Protein AF-A0A5C6UCP2-F1 (afdb_monomer_lite)

Foldseek 3Di:
DDPLVVCCVVPNPVLSLQCVLCVLLLVLLVVVQVVQCVVVVPPPDHDDLVVSQVSCVVVVDAASVGDGRDSVSNVVSCVSVVHD

Organism: NCBI:txid862135

Radius of gyration: 13.25 Å; chains: 1; bounding box: 25×31×34 Å

Secondary structure (DSSP, 8-state):
--HHHHHHHHH-HHHHHHHHHHHHHHHHHHHHHHHHHHHH--TT----HHHHHHHHHHTT---TTSS---HHHHHHHHHHTT--

pLDDT: mean 84.91, std 15.21, range [44.53, 96.94]

Sequence (84 aa):
MDGIDDIELRHGARRARAYTRAEPLIRCIEEAIRDHRRRTEDLDGMPRVGVLVGLCTEQKLSAPRGGPITYHTVVRALKLMGLR

Structure (mmCIF, N/CA/C/O backbone):
data_AF-A0A5C6UCP2-F1
#
_entry.id   AF-A0A5C6UCP2-F1
#
loop_
_atom_site.group_PDB
_atom_site.id
_atom_site.type_symbol
_atom_site.label_atom_id
_atom_site.label_alt_id
_atom_site.label_comp_id
_atom_site.label_asym_id
_atom_site.label_entity_id
_atom_site.label_seq_id
_atom_site.pdbx_PDB_ins_code
_atom_site.Cartn_x
_atom_site.Cartn_y
_atom_site.Cartn_z
_atom_site.occupancy
_atom_site.B_iso_or_equiv
_atom_site.auth_seq_id
_atom_site.auth_comp_id
_atom_site.auth_asym_id
_atom_site.auth_atom_id
_atom_site.pdbx_PDB_model_num
ATOM 1 N N . MET A 1 1 ? 10.284 -22.017 -5.180 1.00 44.53 1 MET A N 1
ATOM 2 C CA . MET A 1 1 ? 9.535 -22.314 -6.408 1.00 44.53 1 MET A CA 1
ATOM 3 C C . MET A 1 1 ? 8.056 -22.269 -6.064 1.00 44.53 1 MET A C 1
ATOM 5 O O . MET A 1 1 ? 7.644 -23.092 -5.266 1.00 44.53 1 MET A O 1
ATOM 9 N N . ASP A 1 2 ? 7.213 -21.336 -6.489 1.00 49.38 2 ASP A N 1
ATOM 10 C CA . ASP A 1 2 ? 7.393 -20.078 -7.213 1.00 49.38 2 ASP A CA 1
ATOM 11 C C . ASP A 1 2 ? 6.055 -19.333 -7.108 1.00 49.38 2 ASP A C 1
ATOM 13 O O . ASP A 1 2 ? 5.103 -19.636 -7.821 1.00 49.38 2 ASP A O 1
ATOM 17 N N . GLY A 1 3 ? 5.949 -18.351 -6.205 1.00 51.38 3 GLY A N 1
ATOM 18 C CA . GLY A 1 3 ? 4.756 -17.492 -6.170 1.00 51.38 3 GLY A CA 1
ATOM 19 C C . GLY A 1 3 ? 4.583 -16.695 -7.470 1.00 51.38 3 GLY A C 1
ATOM 20 O O . GLY A 1 3 ? 3.489 -16.236 -7.779 1.00 51.38 3 GLY A O 1
ATOM 21 N N . ILE A 1 4 ? 5.661 -16.552 -8.246 1.00 53.09 4 ILE A N 1
ATOM 22 C CA . ILE A 1 4 ? 5.676 -15.874 -9.541 1.00 53.09 4 ILE A CA 1
ATOM 23 C C . ILE A 1 4 ? 5.100 -16.780 -10.642 1.00 53.09 4 ILE A C 1
ATOM 25 O O . ILE A 1 4 ? 4.289 -16.289 -11.425 1.00 53.09 4 ILE A O 1
ATOM 29 N N . ASP A 1 5 ? 5.421 -18.080 -10.656 1.00 52.31 5 ASP A N 1
ATOM 30 C CA . ASP A 1 5 ? 4.904 -19.028 -11.660 1.00 52.31 5 ASP A CA 1
ATOM 31 C C . ASP A 1 5 ? 3.393 -19.259 -11.506 1.00 52.31 5 ASP A C 1
ATOM 33 O O . ASP A 1 5 ? 2.657 -19.266 -12.495 1.00 52.31 5 ASP A O 1
ATOM 37 N N . ASP A 1 6 ? 2.894 -19.350 -10.266 1.00 55.06 6 ASP A N 1
ATOM 38 C CA . ASP A 1 6 ? 1.454 -19.483 -9.981 1.00 55.06 6 ASP A CA 1
ATOM 39 C C . ASP A 1 6 ? 0.662 -18.229 -10.419 1.00 55.06 6 ASP A C 1
ATOM 41 O O . ASP A 1 6 ? -0.479 -18.316 -10.884 1.00 55.06 6 ASP A O 1
ATOM 45 N N . ILE A 1 7 ? 1.275 -17.040 -10.326 1.00 52.69 7 ILE A N 1
ATOM 46 C CA . ILE A 1 7 ? 0.690 -15.779 -10.811 1.00 52.69 7 ILE A CA 1
ATOM 47 C C . ILE A 1 7 ? 0.777 -15.686 -12.341 1.00 52.69 7 ILE A C 1
ATOM 49 O O . ILE A 1 7 ? -0.162 -15.196 -12.976 1.00 52.69 7 ILE A O 1
ATOM 53 N N . GLU A 1 8 ? 1.869 -16.149 -12.953 1.00 54.56 8 GLU A N 1
ATOM 54 C CA . GLU A 1 8 ? 2.045 -16.155 -14.408 1.00 54.56 8 GLU A CA 1
ATOM 55 C C . GLU A 1 8 ? 1.006 -17.049 -15.097 1.00 54.56 8 GLU A C 1
ATOM 57 O O . GLU A 1 8 ? 0.384 -16.609 -16.070 1.00 54.56 8 GLU A O 1
ATOM 62 N N . LEU A 1 9 ? 0.712 -18.218 -14.519 1.00 55.09 9 LEU A N 1
ATOM 63 C CA . LEU A 1 9 ? -0.330 -19.142 -14.980 1.00 55.09 9 LEU A CA 1
ATOM 64 C C . LEU A 1 9 ? -1.755 -18.564 -14.887 1.00 55.09 9 LEU A C 1
ATOM 66 O O . LEU A 1 9 ? -2.582 -18.834 -15.757 1.00 55.09 9 LEU A O 1
ATOM 70 N N . ARG A 1 10 ? -2.062 -17.748 -13.868 1.00 56.47 10 ARG A N 1
ATOM 71 C CA . ARG A 1 10 ? -3.423 -17.207 -13.631 1.00 56.47 10 ARG A CA 1
ATOM 72 C C . ARG A 1 10 ? -3.687 -15.851 -14.282 1.00 56.47 10 ARG A C 1
ATOM 74 O O . ARG A 1 10 ? -4.838 -15.484 -14.516 1.00 56.47 10 ARG A O 1
ATOM 81 N N . HIS A 1 11 ? -2.639 -15.071 -14.532 1.00 58.41 11 HIS A N 1
ATOM 82 C CA . HIS A 1 11 ? -2.768 -13.658 -14.893 1.00 58.41 11 HIS A CA 1
ATOM 83 C C . HIS A 1 11 ? -1.909 -13.221 -16.093 1.00 58.41 11 HIS A C 1
ATOM 85 O O . HIS A 1 11 ? -2.016 -12.067 -16.528 1.00 58.41 11 HIS A O 1
ATOM 91 N N . GLY A 1 12 ? -1.085 -14.120 -16.641 1.00 59.94 12 GLY A N 1
ATOM 92 C CA . GLY A 1 12 ? -0.176 -13.870 -17.757 1.00 59.94 12 GLY A CA 1
ATOM 93 C C . GLY A 1 12 ? 1.105 -13.124 -17.357 1.00 59.94 12 GLY A C 1
ATOM 94 O O . GLY A 1 12 ? 1.119 -12.294 -16.440 1.00 59.94 12 GLY A O 1
ATOM 95 N N . ALA A 1 13 ? 2.187 -13.356 -18.110 1.00 61.81 13 ALA A N 1
ATOM 96 C CA . ALA A 1 13 ? 3.549 -12.858 -17.849 1.00 61.81 13 ALA A CA 1
ATOM 97 C C . ALA A 1 13 ? 3.645 -11.346 -17.554 1.00 61.81 13 ALA A C 1
ATOM 99 O O . ALA A 1 13 ? 4.489 -10.885 -16.781 1.00 61.81 13 ALA A O 1
ATOM 100 N N . ARG A 1 14 ? 2.762 -10.532 -18.151 1.00 60.22 14 ARG A N 1
ATOM 101 C CA . ARG A 1 14 ? 2.724 -9.077 -17.912 1.00 60.22 14 ARG A CA 1
ATOM 102 C C . ARG A 1 14 ? 2.287 -8.716 -16.494 1.00 60.22 14 ARG A C 1
ATOM 104 O O . ARG A 1 14 ? 2.835 -7.771 -15.923 1.00 60.22 14 ARG A O 1
ATOM 111 N N . ARG A 1 15 ? 1.294 -9.417 -15.943 1.00 62.31 15 ARG A N 1
ATOM 112 C CA . ARG A 1 15 ? 0.751 -9.133 -14.610 1.00 62.31 15 ARG A CA 1
ATOM 113 C C . ARG A 1 15 ? 1.663 -9.706 -13.529 1.00 62.31 15 ARG A C 1
ATOM 115 O O . ARG A 1 15 ? 1.923 -8.991 -12.567 1.00 62.31 15 ARG A O 1
ATOM 122 N N . ALA A 1 16 ? 2.259 -10.877 -13.760 1.00 70.31 16 ALA A N 1
ATOM 123 C CA . ALA A 1 16 ? 3.315 -11.431 -12.908 1.00 70.31 16 ALA A CA 1
ATOM 124 C C . ALA A 1 16 ? 4.497 -10.457 -12.748 1.00 70.31 16 ALA A C 1
ATOM 126 O O . ALA A 1 16 ? 4.835 -10.068 -11.634 1.00 70.31 16 ALA A O 1
ATOM 127 N N . ARG A 1 17 ? 5.031 -9.914 -13.852 1.00 72.81 17 ARG A N 1
ATOM 128 C CA . ARG A 1 17 ? 6.111 -8.906 -13.796 1.00 72.81 17 ARG A CA 1
ATOM 129 C C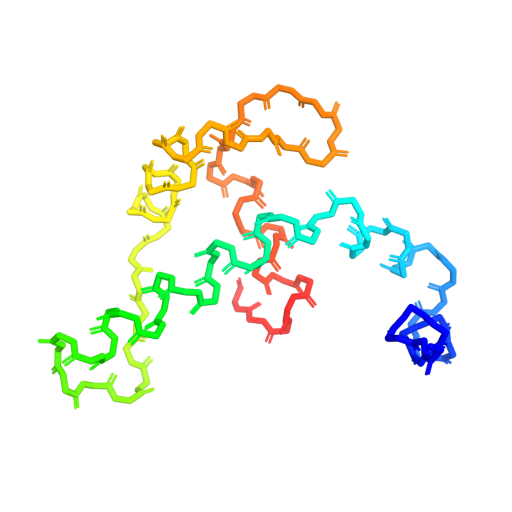 . ARG A 1 17 ? 5.714 -7.617 -13.077 1.00 72.81 17 ARG A C 1
ATOM 131 O O . ARG A 1 17 ? 6.559 -6.984 -12.444 1.00 72.81 17 ARG A O 1
ATOM 138 N N . ALA A 1 18 ? 4.459 -7.184 -13.207 1.00 73.81 18 ALA A N 1
ATOM 139 C CA . ALA A 1 18 ? 3.963 -6.008 -12.494 1.00 73.81 18 ALA A CA 1
ATOM 140 C C . ALA A 1 18 ? 3.900 -6.256 -10.980 1.00 73.81 18 ALA A C 1
ATOM 142 O O . ALA A 1 18 ? 4.265 -5.365 -10.217 1.00 73.81 18 ALA A O 1
ATOM 143 N N . TYR A 1 19 ? 3.502 -7.463 -10.575 1.00 74.94 19 TYR A N 1
ATOM 144 C CA . TYR A 1 19 ? 3.551 -7.918 -9.190 1.00 74.94 19 TYR A CA 1
ATOM 145 C C . TYR A 1 19 ? 4.977 -7.961 -8.652 1.00 74.94 19 TYR A C 1
ATOM 147 O O . TYR A 1 19 ? 5.240 -7.304 -7.655 1.00 74.94 19 TYR A O 1
ATOM 155 N N . THR A 1 20 ? 5.912 -8.621 -9.341 1.00 82.94 20 THR A N 1
ATOM 156 C CA . THR A 1 20 ? 7.315 -8.718 -8.895 1.00 82.94 20 THR A CA 1
ATOM 157 C C . THR A 1 20 ? 7.934 -7.339 -8.659 1.00 82.94 20 THR A C 1
ATOM 159 O O . THR A 1 20 ? 8.588 -7.101 -7.652 1.00 82.94 20 THR A O 1
ATOM 162 N N . ARG A 1 21 ? 7.688 -6.373 -9.554 1.00 84.19 21 ARG A N 1
ATOM 163 C CA . ARG A 1 21 ? 8.203 -5.001 -9.381 1.00 84.19 21 ARG A CA 1
ATOM 164 C C . ARG A 1 21 ? 7.520 -4.231 -8.254 1.00 84.19 21 ARG A C 1
ATOM 166 O O . ARG A 1 21 ? 8.108 -3.297 -7.720 1.00 84.19 21 ARG A O 1
ATOM 173 N N . ALA A 1 22 ? 6.266 -4.557 -7.956 1.00 88.31 22 ALA A N 1
ATOM 174 C CA . ALA A 1 22 ? 5.494 -3.929 -6.892 1.00 88.31 22 ALA A CA 1
ATOM 175 C C . ALA A 1 22 ? 5.598 -4.676 -5.558 1.00 88.31 22 ALA A C 1
ATOM 177 O O . ALA A 1 22 ? 5.068 -4.184 -4.569 1.00 88.31 22 ALA A O 1
ATOM 178 N N . GLU A 1 23 ? 6.283 -5.818 -5.508 1.00 90.00 23 GLU A N 1
ATOM 179 C CA . GLU A 1 23 ? 6.327 -6.707 -4.348 1.00 90.00 23 GLU A CA 1
ATOM 180 C C . GLU A 1 23 ? 6.753 -6.000 -3.050 1.00 90.00 23 GLU A C 1
ATOM 182 O O . GLU A 1 23 ? 6.047 -6.167 -2.054 1.00 90.00 23 GLU A O 1
ATOM 187 N N . PRO A 1 24 ? 7.793 -5.137 -3.023 1.00 92.00 24 PRO A N 1
ATOM 188 C CA . PRO A 1 24 ? 8.150 -4.415 -1.799 1.00 92.00 24 PRO A CA 1
ATOM 189 C C . PRO A 1 24 ? 7.024 -3.498 -1.302 1.00 92.00 24 PRO A C 1
ATOM 191 O O . PRO A 1 24 ? 6.746 -3.430 -0.107 1.00 92.00 24 PRO A O 1
ATOM 194 N N . LEU A 1 25 ? 6.338 -2.821 -2.227 1.00 93.38 25 LEU A N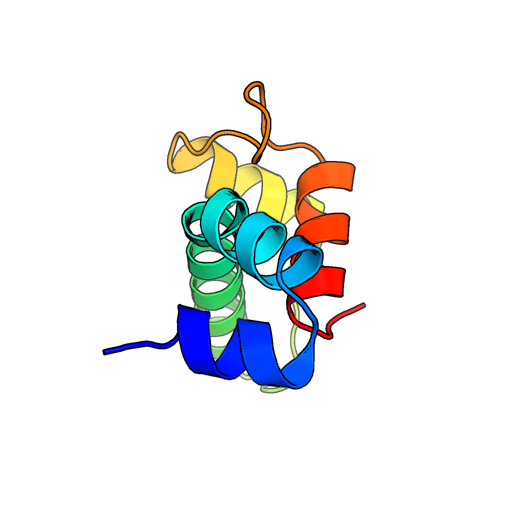 1
ATOM 195 C CA . LEU A 1 25 ? 5.208 -1.953 -1.906 1.00 93.38 25 LEU A CA 1
ATOM 196 C C . LEU A 1 25 ? 3.990 -2.760 -1.440 1.00 93.38 25 LEU A C 1
ATOM 198 O O . LEU A 1 25 ? 3.323 -2.352 -0.496 1.00 93.38 25 LEU A O 1
ATOM 202 N N . ILE A 1 26 ? 3.712 -3.897 -2.081 1.00 93.50 26 ILE A N 1
ATOM 203 C CA 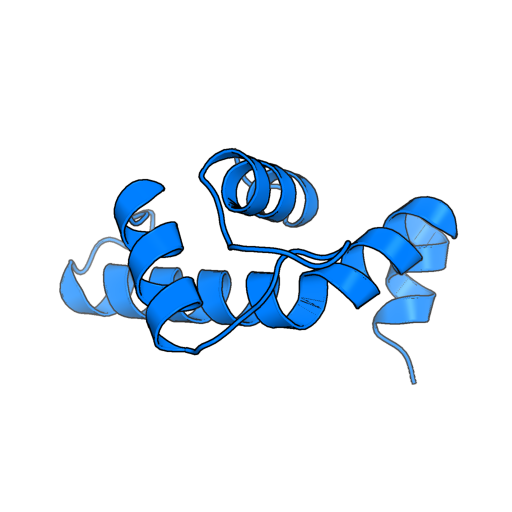. ILE A 1 26 ? 2.622 -4.801 -1.697 1.00 93.50 26 ILE A CA 1
ATOM 204 C C . ILE A 1 26 ? 2.840 -5.302 -0.267 1.00 93.50 26 ILE A C 1
ATOM 206 O O . ILE A 1 26 ? 1.933 -5.171 0.548 1.00 93.50 26 ILE A O 1
ATOM 210 N N . ARG A 1 27 ? 4.052 -5.760 0.075 1.00 94.12 27 ARG A N 1
ATOM 211 C CA . ARG A 1 27 ? 4.381 -6.194 1.443 1.00 94.12 27 ARG A CA 1
ATOM 212 C C . ARG A 1 27 ? 4.207 -5.079 2.473 1.00 94.12 27 ARG A C 1
ATOM 214 O O . ARG A 1 27 ? 3.599 -5.312 3.512 1.00 94.12 27 ARG A O 1
ATOM 221 N N . CYS A 1 28 ? 4.673 -3.865 2.166 1.00 96.00 28 CYS A N 1
ATOM 222 C CA . CYS A 1 28 ? 4.462 -2.707 3.040 1.00 96.00 28 CYS A CA 1
ATOM 223 C C . CYS A 1 28 ? 2.967 -2.421 3.270 1.00 96.00 28 CYS A C 1
ATOM 225 O O . CYS A 1 28 ? 2.545 -2.162 4.397 1.00 96.00 28 CYS A O 1
ATOM 227 N N . ILE A 1 29 ? 2.147 -2.501 2.217 1.00 95.38 29 ILE A N 1
ATOM 228 C CA . ILE A 1 29 ? 0.696 -2.306 2.321 1.00 95.38 29 ILE A CA 1
ATOM 229 C C . ILE A 1 29 ? 0.053 -3.418 3.163 1.00 95.38 29 ILE A C 1
ATOM 231 O O . ILE A 1 29 ? -0.770 -3.116 4.023 1.00 95.38 29 ILE A O 1
ATOM 235 N N . GLU A 1 30 ? 0.424 -4.683 2.959 1.00 95.44 30 GLU A N 1
ATOM 236 C CA . GLU A 1 30 ? -0.092 -5.816 3.743 1.00 95.44 30 GLU A CA 1
ATOM 237 C C . GLU A 1 30 ? 0.212 -5.674 5.236 1.00 95.44 30 GLU A C 1
ATOM 239 O O . GLU A 1 30 ? -0.671 -5.887 6.072 1.00 95.44 30 GLU A O 1
ATOM 244 N N . GLU A 1 31 ? 1.440 -5.282 5.575 1.00 96.56 31 GLU A N 1
ATOM 245 C CA . GLU A 1 31 ? 1.849 -5.025 6.954 1.00 96.56 31 GLU A CA 1
ATOM 246 C C . GLU A 1 31 ? 1.060 -3.859 7.557 1.00 96.56 31 GLU A C 1
ATOM 248 O O . GLU A 1 31 ? 0.492 -3.999 8.641 1.00 96.56 31 GLU A O 1
ATOM 253 N N . ALA A 1 32 ? 0.923 -2.749 6.826 1.00 96.62 32 ALA A N 1
ATOM 254 C CA . ALA A 1 32 ? 0.158 -1.590 7.278 1.00 96.62 32 ALA A CA 1
ATOM 255 C C . ALA A 1 32 ? -1.328 -1.915 7.518 1.00 96.62 32 ALA A C 1
ATOM 257 O O . ALA A 1 32 ? -1.919 -1.433 8.486 1.00 96.62 32 ALA A O 1
ATOM 258 N N . ILE A 1 33 ? -1.939 -2.743 6.663 1.00 95.69 33 ILE A N 1
ATOM 259 C CA . ILE A 1 33 ? -3.318 -3.216 6.842 1.00 95.69 33 ILE A CA 1
ATOM 260 C C . ILE A 1 33 ? -3.415 -4.093 8.089 1.00 95.69 33 ILE A C 1
ATOM 262 O O . ILE A 1 33 ? -4.289 -3.867 8.926 1.00 95.69 33 ILE A O 1
ATOM 266 N N . ARG A 1 34 ? -2.510 -5.065 8.245 1.00 95.38 34 ARG A N 1
ATOM 267 C CA . ARG A 1 34 ? -2.479 -5.955 9.414 1.00 95.38 34 ARG A CA 1
ATOM 268 C C . ARG A 1 34 ? -2.353 -5.162 10.713 1.00 95.38 34 ARG A C 1
ATOM 270 O O . ARG A 1 34 ? -3.092 -5.417 11.662 1.00 95.38 34 ARG A O 1
ATOM 277 N N . ASP A 1 35 ? -1.458 -4.183 10.737 1.00 96.12 35 ASP A N 1
ATOM 278 C CA . ASP A 1 35 ? -1.240 -3.326 11.896 1.00 96.12 35 ASP A CA 1
ATOM 279 C C . ASP A 1 35 ? -2.431 -2.430 12.204 1.00 96.12 35 ASP A C 1
ATOM 281 O O . ASP A 1 35 ? -2.773 -2.252 13.373 1.00 96.12 35 ASP A O 1
ATOM 285 N N . HIS A 1 36 ? -3.087 -1.893 11.179 1.00 95.94 36 HIS A N 1
ATOM 286 C CA . HIS A 1 36 ? -4.288 -1.092 11.359 1.00 95.94 36 HIS A CA 1
ATOM 287 C C . HIS A 1 36 ? -5.412 -1.907 11.988 1.00 95.94 36 HIS A C 1
ATOM 289 O O . HIS A 1 36 ? -5.911 -1.510 13.035 1.00 95.94 36 HIS A O 1
ATOM 295 N N . ARG A 1 37 ? -5.715 -3.085 11.432 1.00 96.31 37 ARG A N 1
ATOM 296 C CA . ARG A 1 37 ? -6.745 -3.994 11.959 1.00 96.31 37 ARG A CA 1
ATOM 297 C C . ARG A 1 37 ? -6.466 -4.408 13.400 1.00 96.31 37 ARG A C 1
ATOM 299 O O . ARG A 1 37 ? -7.363 -4.407 14.232 1.00 96.31 37 ARG A O 1
ATOM 306 N N . ARG A 1 38 ? -5.198 -4.695 13.722 1.00 96.12 38 ARG A N 1
ATOM 307 C CA . ARG A 1 38 ? -4.772 -4.999 15.096 1.00 96.12 38 ARG A CA 1
ATOM 308 C C . ARG A 1 38 ? -5.012 -3.830 16.056 1.00 96.12 38 ARG A C 1
ATOM 310 O O . ARG A 1 38 ? -5.338 -4.066 17.210 1.00 96.12 38 ARG A O 1
ATOM 317 N N . ARG A 1 39 ? -4.812 -2.587 15.608 1.00 95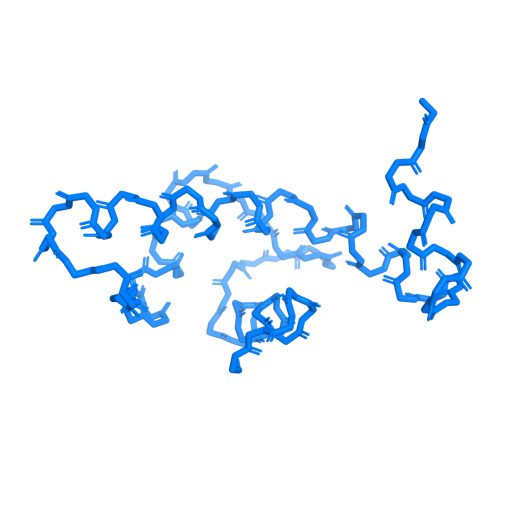.75 39 ARG A N 1
ATOM 318 C CA . ARG A 1 39 ? -4.975 -1.384 16.443 1.00 95.75 39 ARG A CA 1
ATOM 319 C C . ARG A 1 39 ? -6.427 -0.938 16.586 1.00 95.75 39 ARG A C 1
ATOM 321 O O . ARG A 1 39 ? -6.750 -0.315 17.588 1.00 95.75 39 ARG A O 1
ATOM 328 N N . THR A 1 40 ? -7.262 -1.186 15.582 1.00 96.25 40 THR A N 1
ATOM 329 C CA . THR A 1 40 ? -8.664 -0.747 15.564 1.00 96.25 40 THR A CA 1
ATOM 330 C C . THR A 1 40 ? -9.645 -1.837 15.976 1.00 96.25 40 THR A C 1
ATOM 332 O O . THR A 1 40 ? -10.825 -1.535 16.103 1.00 96.25 40 THR A O 1
ATOM 335 N N . GLU A 1 41 ? -9.180 -3.082 16.132 1.00 94.31 41 GLU A N 1
ATOM 336 C CA . GLU A 1 41 ? -10.009 -4.284 16.335 1.00 94.31 41 GLU A CA 1
ATOM 337 C C . GLU A 1 41 ? -11.046 -4.514 15.216 1.00 94.31 41 GLU A C 1
ATOM 339 O O . GLU A 1 41 ? -11.950 -5.337 15.334 1.00 94.31 41 GLU A O 1
ATOM 344 N N . ASP A 1 42 ? -10.881 -3.817 14.090 1.00 94.25 42 ASP A N 1
ATOM 345 C CA . ASP A 1 42 ? -11.728 -3.919 12.909 1.00 94.25 42 ASP A CA 1
ATOM 346 C C . ASP A 1 42 ? -11.037 -4.821 11.886 1.00 94.25 42 ASP A C 1
ATOM 348 O O . ASP A 1 42 ? -10.034 -4.434 11.286 1.00 94.25 42 ASP A O 1
ATOM 352 N N . LEU A 1 43 ? -11.568 -6.031 11.692 1.00 89.62 43 LEU A N 1
ATOM 353 C CA . LEU A 1 43 ? -11.011 -7.030 10.773 1.00 89.62 43 LEU A CA 1
ATOM 354 C C . LEU A 1 43 ? -11.134 -6.630 9.299 1.00 89.62 43 LEU A C 1
ATOM 356 O O . LEU A 1 43 ? -10.326 -7.086 8.484 1.00 89.62 43 LEU A O 1
ATOM 360 N N . ASP A 1 44 ? -12.086 -5.760 8.968 1.00 89.56 44 ASP A N 1
ATOM 361 C CA . ASP A 1 44 ? -12.300 -5.235 7.617 1.00 89.56 44 ASP A CA 1
ATOM 362 C C . ASP A 1 44 ? -11.688 -3.837 7.437 1.00 89.56 44 ASP A C 1
ATOM 364 O O . ASP A 1 44 ? -11.629 -3.305 6.322 1.00 89.56 44 ASP A O 1
ATOM 368 N N . GLY A 1 45 ? -11.140 -3.280 8.520 1.00 90.88 45 GLY A N 1
ATOM 369 C CA . GLY A 1 45 ? -10.513 -1.972 8.578 1.00 90.88 45 GLY A CA 1
ATOM 370 C C . GLY A 1 45 ? -9.373 -1.817 7.577 1.00 90.88 45 GLY A C 1
ATOM 371 O O . GLY A 1 45 ? -8.553 -2.721 7.359 1.00 90.88 45 GLY A O 1
ATOM 372 N N . MET A 1 46 ? -9.307 -0.628 6.976 1.00 93.88 46 MET A N 1
ATOM 373 C CA . MET A 1 46 ? -8.329 -0.279 5.953 1.00 93.88 46 MET A CA 1
ATOM 374 C C . MET A 1 46 ? -7.717 1.097 6.239 1.00 93.88 46 MET A C 1
ATOM 376 O O . MET A 1 46 ? -8.455 2.083 6.358 1.00 93.88 46 MET A O 1
ATOM 380 N N . PRO A 1 47 ? -6.377 1.222 6.261 1.00 94.25 47 PRO A N 1
ATOM 381 C CA . PRO A 1 47 ? -5.735 2.523 6.321 1.00 94.25 47 PRO A CA 1
ATOM 382 C C . PRO A 1 47 ? -6.146 3.393 5.133 1.00 94.25 47 PRO A C 1
ATOM 384 O O . PRO A 1 47 ? -6.281 2.928 3.997 1.00 94.25 47 PRO A O 1
ATOM 387 N N . ARG A 1 48 ? -6.266 4.702 5.364 1.00 95.62 48 ARG A N 1
ATOM 388 C CA . ARG A 1 48 ? -6.421 5.660 4.262 1.00 95.62 48 ARG A CA 1
ATOM 389 C C . ARG A 1 48 ? -5.199 5.583 3.346 1.00 95.62 48 ARG A C 1
ATOM 391 O O . ARG A 1 48 ? -4.075 5.459 3.824 1.00 95.62 48 ARG A O 1
ATOM 398 N N . VAL A 1 49 ? -5.393 5.779 2.041 1.00 95.94 49 VAL A N 1
ATOM 399 C CA . VAL A 1 49 ? -4.288 5.749 1.061 1.00 95.94 49 VAL A CA 1
ATOM 400 C C . VAL A 1 49 ? -3.160 6.720 1.430 1.00 95.94 49 VAL A C 1
ATOM 402 O O . VAL A 1 49 ? -1.996 6.376 1.277 1.00 95.94 49 VAL A O 1
ATOM 405 N N . GLY A 1 50 ? -3.476 7.900 1.978 1.00 96.38 50 GLY A N 1
ATOM 406 C CA . GLY A 1 50 ? -2.454 8.846 2.446 1.00 96.38 50 GLY A CA 1
ATOM 407 C C . GLY A 1 50 ? -1.553 8.287 3.556 1.00 96.38 50 GLY A C 1
ATOM 408 O O . GLY A 1 50 ? -0.354 8.545 3.549 1.00 96.38 50 GLY A O 1
ATOM 409 N N . VAL A 1 51 ? -2.102 7.461 4.454 1.00 96.38 51 VAL A N 1
ATOM 410 C CA . VAL A 1 51 ? -1.329 6.775 5.504 1.00 96.38 51 VAL A CA 1
ATOM 411 C C . VAL A 1 51 ? -0.413 5.723 4.882 1.00 96.38 51 VAL A C 1
ATOM 413 O O . VAL A 1 51 ? 0.764 5.671 5.215 1.00 96.38 51 VAL A O 1
ATOM 416 N N . LEU A 1 52 ? -0.921 4.939 3.925 1.00 96.50 52 LEU A N 1
ATOM 417 C CA . LEU A 1 52 ? -0.118 3.951 3.195 1.00 96.50 52 LEU A CA 1
ATOM 418 C C . LEU A 1 52 ? 1.049 4.602 2.436 1.00 96.50 52 LEU A C 1
ATOM 420 O O . LEU A 1 52 ? 2.162 4.085 2.456 1.00 96.50 52 LEU A O 1
ATOM 424 N N . VAL A 1 53 ? 0.810 5.751 1.791 1.00 96.94 53 VAL A N 1
ATOM 425 C CA . VAL A 1 53 ? 1.869 6.523 1.122 1.00 96.94 53 VAL A CA 1
ATOM 426 C C . VAL A 1 53 ? 2.942 6.943 2.125 1.00 96.94 53 VAL A C 1
ATOM 428 O O . VAL A 1 53 ? 4.122 6.738 1.845 1.00 96.94 53 VAL A O 1
ATOM 431 N N . GLY A 1 54 ? 2.547 7.490 3.279 1.00 96.88 54 GLY A N 1
ATOM 432 C CA . GLY A 1 54 ? 3.475 7.902 4.336 1.00 96.88 54 GLY A CA 1
ATOM 433 C C . GLY A 1 54 ? 4.333 6.741 4.835 1.00 96.88 54 GLY A C 1
ATOM 434 O O . GLY A 1 54 ? 5.552 6.786 4.699 1.00 96.88 54 GLY A O 1
ATOM 435 N N . LEU A 1 55 ? 3.694 5.658 5.285 1.00 96.56 55 LEU A N 1
ATOM 436 C CA . LEU A 1 55 ? 4.378 4.481 5.831 1.00 96.56 55 LEU A CA 1
ATOM 437 C C . LEU A 1 55 ? 5.374 3.869 4.838 1.00 96.56 55 LEU A C 1
ATOM 439 O O . LEU A 1 55 ? 6.526 3.615 5.182 1.00 96.56 55 LEU A O 1
ATOM 443 N N . CYS A 1 56 ? 4.968 3.671 3.582 1.00 95.19 56 CYS A N 1
ATOM 444 C CA . CYS A 1 56 ? 5.867 3.075 2.593 1.00 95.19 56 CYS A CA 1
ATOM 445 C C . CYS A 1 56 ? 6.983 4.036 2.154 1.00 95.19 56 CYS A C 1
ATOM 447 O O . CYS A 1 56 ? 8.066 3.585 1.779 1.00 95.19 56 CYS A O 1
ATOM 449 N N . THR A 1 57 ? 6.760 5.350 2.238 1.00 95.00 57 THR A N 1
ATOM 450 C CA . THR A 1 57 ? 7.814 6.352 2.012 1.00 95.00 57 THR A CA 1
ATOM 451 C C . THR A 1 57 ? 8.818 6.381 3.167 1.00 95.00 57 THR A C 1
ATOM 453 O O . THR A 1 57 ? 10.020 6.449 2.919 1.00 95.00 57 THR A O 1
ATOM 456 N N . GLU A 1 58 ? 8.362 6.271 4.416 1.00 95.88 58 GLU A N 1
ATOM 457 C CA . GLU A 1 58 ? 9.221 6.193 5.610 1.00 95.88 58 GLU A CA 1
ATOM 458 C C . GLU A 1 58 ? 10.131 4.957 5.582 1.00 95.88 58 GLU A C 1
ATOM 460 O O . GLU A 1 58 ? 11.303 5.035 5.952 1.00 95.88 58 GLU A O 1
ATOM 465 N N . GLN A 1 59 ? 9.640 3.846 5.027 1.00 93.25 59 GLN A N 1
ATOM 466 C CA . GLN A 1 59 ? 10.435 2.645 4.744 1.00 93.25 59 GLN A CA 1
ATOM 467 C C . GLN A 1 59 ? 11.402 2.798 3.550 1.00 93.25 59 GLN A C 1
ATOM 469 O O . GLN A 1 59 ? 12.061 1.836 3.156 1.00 93.25 59 GLN A O 1
ATOM 474 N N . LYS A 1 60 ? 11.515 4.001 2.968 1.00 93.38 60 LYS A N 1
ATOM 475 C CA . LYS A 1 60 ? 12.374 4.330 1.816 1.00 93.38 60 LYS A CA 1
ATOM 476 C C . LYS A 1 60 ? 12.071 3.497 0.566 1.00 93.38 60 LYS A C 1
ATOM 478 O O . LYS A 1 60 ? 12.955 3.273 -0.265 1.00 93.38 60 LYS A O 1
ATOM 483 N N . LEU A 1 61 ? 10.826 3.045 0.405 1.00 92.81 61 LEU A N 1
ATOM 484 C CA . LEU A 1 61 ? 10.416 2.315 -0.790 1.00 92.81 61 LEU A CA 1
ATOM 485 C C . LEU A 1 61 ? 10.283 3.254 -1.990 1.00 92.81 61 LEU A C 1
ATOM 487 O O . LEU A 1 61 ? 10.003 4.445 -1.866 1.00 92.81 61 LEU A O 1
ATOM 491 N N . SER A 1 62 ? 10.471 2.688 -3.179 1.00 90.62 62 SER A N 1
ATOM 492 C CA . SER A 1 62 ? 10.311 3.384 -4.457 1.00 90.62 62 SER A CA 1
ATOM 493 C C . SER A 1 62 ? 9.182 2.771 -5.273 1.00 90.62 62 SER A C 1
ATOM 495 O O . SER A 1 62 ? 8.842 1.595 -5.123 1.00 90.62 62 SER A O 1
ATOM 497 N N . ALA A 1 63 ? 8.595 3.564 -6.166 1.00 90.00 63 ALA A N 1
ATOM 498 C CA . ALA A 1 63 ? 7.566 3.070 -7.066 1.00 90.00 63 ALA A CA 1
ATOM 499 C C . ALA A 1 63 ? 8.123 1.972 -8.003 1.00 90.00 63 ALA A C 1
ATOM 501 O O . ALA A 1 63 ? 9.312 1.984 -8.326 1.00 90.00 63 ALA A O 1
ATOM 502 N N . PRO A 1 64 ? 7.274 1.077 -8.552 1.00 83.06 64 PRO A N 1
ATOM 503 C CA . PRO A 1 64 ? 7.709 -0.042 -9.408 1.00 83.06 64 PRO A CA 1
ATOM 504 C C . PRO A 1 64 ? 8.484 0.340 -10.684 1.00 83.06 64 PRO A C 1
ATOM 506 O O . PRO A 1 64 ? 9.003 -0.530 -11.384 1.00 83.06 64 PRO A O 1
ATOM 509 N N . ARG A 1 65 ? 8.494 1.626 -11.054 1.00 84.12 65 ARG A N 1
ATOM 510 C CA . ARG A 1 65 ? 9.233 2.178 -12.202 1.00 84.12 65 ARG A CA 1
ATOM 511 C C . ARG A 1 65 ? 10.287 3.213 -11.788 1.00 84.12 65 ARG A C 1
ATOM 513 O O . ARG A 1 65 ? 10.749 3.965 -12.637 1.00 84.12 65 ARG A O 1
ATOM 520 N N . GLY A 1 66 ? 10.654 3.241 -10.509 1.00 85.19 66 GLY A N 1
ATOM 521 C CA . GLY A 1 66 ? 11.472 4.294 -9.916 1.00 85.19 66 GLY A CA 1
ATOM 522 C C . GLY A 1 66 ? 10.654 5.531 -9.539 1.00 85.19 66 GLY A C 1
ATOM 523 O O . GLY A 1 66 ? 9.512 5.701 -9.974 1.00 85.19 66 GLY A O 1
ATOM 524 N N . GLY A 1 67 ? 11.248 6.383 -8.705 1.00 90.44 67 GLY A N 1
ATOM 525 C CA . GLY A 1 67 ? 10.612 7.592 -8.182 1.00 90.44 67 GLY A CA 1
ATOM 526 C C . GLY A 1 67 ? 9.809 7.371 -6.892 1.00 90.44 67 GLY A C 1
ATOM 527 O O . GLY A 1 67 ? 9.763 6.255 -6.361 1.00 90.44 67 GLY A O 1
ATOM 528 N N . PRO A 1 68 ? 9.187 8.442 -6.369 1.00 93.19 68 PRO A N 1
ATOM 529 C CA . PRO A 1 68 ? 8.523 8.422 -5.071 1.00 93.19 68 PRO A CA 1
ATOM 530 C C . PRO A 1 68 ? 7.245 7.574 -5.072 1.00 93.19 68 PRO A C 1
ATOM 532 O O . PRO A 1 68 ? 6.563 7.414 -6.091 1.00 93.19 68 PRO A O 1
ATOM 535 N N . ILE A 1 69 ? 6.882 7.063 -3.895 1.00 94.25 69 ILE A N 1
ATOM 536 C CA . ILE A 1 69 ? 5.559 6.482 -3.668 1.00 94.25 69 ILE A CA 1
ATOM 537 C C . ILE A 1 69 ? 4.531 7.613 -3.675 1.00 94.25 69 ILE A C 1
ATOM 539 O O . ILE A 1 69 ? 4.652 8.600 -2.958 1.00 94.25 69 ILE A O 1
ATOM 543 N N . THR A 1 70 ? 3.505 7.468 -4.506 1.00 95.50 70 THR A N 1
ATOM 544 C CA . THR A 1 70 ? 2.403 8.425 -4.615 1.00 95.50 70 THR A CA 1
ATOM 545 C C . THR A 1 70 ? 1.082 7.722 -4.346 1.00 95.50 70 THR A C 1
ATOM 547 O O . THR A 1 70 ? 1.006 6.489 -4.339 1.00 95.50 70 THR A O 1
ATOM 550 N N . TYR A 1 71 ? 0.013 8.508 -4.220 1.00 95.31 71 TYR A N 1
ATOM 551 C CA . TYR A 1 71 ? -1.354 7.994 -4.172 1.00 95.31 71 TYR A CA 1
ATOM 552 C C . TYR A 1 71 ? -1.638 6.998 -5.311 1.00 95.31 71 TYR A C 1
ATOM 554 O O . TYR A 1 71 ? -2.132 5.898 -5.073 1.00 95.31 71 TYR A O 1
ATOM 562 N N . HIS A 1 72 ? -1.259 7.338 -6.548 1.00 94.00 72 HIS A N 1
ATOM 563 C CA . HIS A 1 72 ? -1.470 6.468 -7.707 1.00 94.00 72 HIS A CA 1
ATOM 564 C C . HIS A 1 72 ? -0.664 5.171 -7.631 1.00 94.00 72 HIS A C 1
ATOM 566 O O . HIS A 1 72 ? -1.149 4.125 -8.064 1.00 94.00 72 HIS A O 1
ATOM 572 N N . THR A 1 73 ? 0.548 5.225 -7.074 1.00 93.69 73 THR A N 1
ATOM 573 C CA . THR A 1 73 ? 1.378 4.037 -6.854 1.00 93.69 73 THR A CA 1
ATOM 574 C C . THR A 1 73 ? 0.663 3.056 -5.926 1.00 93.69 73 THR A C 1
ATOM 576 O O . THR A 1 73 ? 0.536 1.879 -6.264 1.00 93.69 73 THR A O 1
ATOM 579 N N . VAL A 1 74 ? 0.132 3.554 -4.805 1.00 94.81 74 VAL A N 1
ATOM 580 C CA . VAL A 1 74 ? -0.593 2.743 -3.818 1.00 94.81 74 VAL A CA 1
ATOM 581 C C . VAL A 1 74 ? -1.905 2.210 -4.388 1.00 94.81 74 VAL A C 1
ATOM 583 O O . VAL A 1 74 ? -2.131 1.008 -4.331 1.00 94.81 74 VAL A O 1
ATOM 586 N N . VAL A 1 75 ? -2.737 3.046 -5.020 1.00 94.69 75 VAL A N 1
ATOM 587 C CA . VAL A 1 75 ? -4.000 2.587 -5.638 1.00 94.69 75 VAL A CA 1
ATOM 588 C C . VAL A 1 75 ? -3.752 1.506 -6.688 1.00 94.69 75 VAL A C 1
ATOM 590 O O . VAL A 1 75 ? -4.501 0.539 -6.791 1.00 94.69 75 VAL A O 1
ATOM 593 N N . ARG A 1 76 ? -2.679 1.624 -7.475 1.00 92.12 76 ARG A N 1
ATOM 594 C CA . ARG A 1 76 ? -2.331 0.584 -8.445 1.00 92.12 76 ARG A CA 1
ATOM 595 C C . ARG A 1 76 ? -1.900 -0.716 -7.768 1.00 92.12 76 ARG A C 1
ATOM 597 O O . ARG A 1 76 ? -2.247 -1.779 -8.273 1.00 92.12 76 ARG A O 1
ATOM 604 N N . ALA A 1 77 ? -1.154 -0.634 -6.668 1.00 91.88 77 ALA A N 1
ATOM 605 C CA . ALA A 1 77 ? -0.769 -1.802 -5.884 1.00 91.88 77 ALA A CA 1
ATOM 606 C C . ALA A 1 77 ? -1.994 -2.483 -5.253 1.00 91.88 77 ALA A C 1
ATOM 608 O O . ALA A 1 77 ? -2.131 -3.694 -5.384 1.00 91.88 77 ALA A O 1
ATOM 609 N N . LEU A 1 78 ? -2.936 -1.715 -4.699 1.00 92.62 78 LEU A N 1
ATOM 610 C CA . LEU A 1 78 ? -4.206 -2.237 -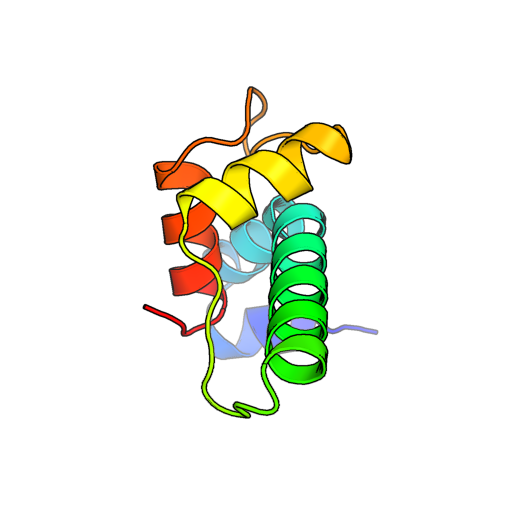4.181 1.00 92.62 78 LEU A CA 1
ATOM 611 C C . LEU A 1 78 ? -4.983 -3.005 -5.258 1.00 92.62 78 LEU A C 1
ATOM 613 O O . LEU A 1 78 ? -5.333 -4.164 -5.050 1.00 92.62 78 LEU A O 1
ATOM 617 N N . LYS A 1 79 ? -5.130 -2.431 -6.457 1.00 91.12 79 LYS A N 1
ATOM 618 C CA . LYS A 1 79 ? -5.758 -3.121 -7.598 1.00 91.12 79 LYS A CA 1
ATOM 619 C C . LYS A 1 79 ? -5.031 -4.390 -8.023 1.00 91.12 79 LYS A C 1
ATOM 621 O O . LYS A 1 79 ? -5.675 -5.334 -8.483 1.00 91.12 79 LYS A O 1
ATOM 626 N N . LEU A 1 80 ? -3.697 -4.412 -7.929 1.00 88.31 80 LEU A N 1
ATOM 627 C CA . LEU A 1 80 ? -2.940 -5.635 -8.177 1.00 88.31 80 LEU A CA 1
AT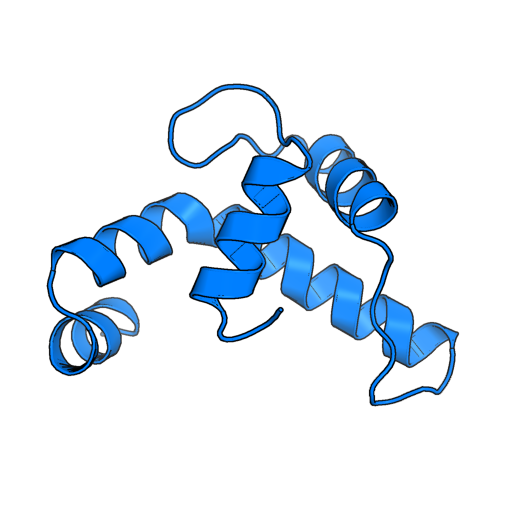OM 628 C C . LEU A 1 80 ? -3.361 -6.687 -7.159 1.00 88.31 80 LEU A C 1
ATOM 630 O O . LEU A 1 80 ? -3.838 -7.722 -7.601 1.00 88.31 80 LEU A O 1
ATOM 634 N N . MET A 1 81 ? -3.335 -6.360 -5.865 1.00 87.88 81 MET A N 1
ATOM 635 C CA . MET A 1 81 ? -3.747 -7.212 -4.738 1.00 87.88 81 MET A CA 1
ATOM 636 C C . MET A 1 81 ? -5.227 -7.651 -4.751 1.00 87.88 81 MET A C 1
ATOM 638 O O . MET A 1 81 ? -5.641 -8.382 -3.859 1.00 87.88 81 MET A O 1
ATOM 642 N N . GLY A 1 82 ? -6.038 -7.219 -5.724 1.00 88.19 82 GLY A N 1
ATOM 643 C CA . GLY A 1 82 ? -7.478 -7.502 -5.756 1.00 88.19 82 GLY A CA 1
ATOM 644 C C . GLY A 1 82 ? -8.290 -6.645 -4.781 1.00 88.19 82 GLY A C 1
ATOM 645 O O . GLY A 1 82 ? -9.443 -6.956 -4.498 1.00 88.19 82 GLY A O 1
ATOM 646 N N . LEU A 1 83 ? -7.690 -5.567 -4.279 1.00 84.19 83 LEU A N 1
ATOM 647 C CA . LEU A 1 83 ? -8.312 -4.564 -3.426 1.00 84.19 83 LEU A CA 1
ATOM 648 C C . LEU A 1 83 ? -8.717 -3.336 -4.265 1.00 84.19 83 LEU A C 1
ATOM 650 O O . LEU A 1 83 ? -8.379 -3.227 -5.444 1.00 84.19 83 LEU A O 1
ATOM 654 N N . ARG A 1 84 ? -9.487 -2.441 -3.642 1.00 69.06 84 ARG A N 1
ATOM 655 C CA . ARG A 1 84 ? -10.138 -1.261 -4.240 1.00 69.06 84 ARG A CA 1
ATOM 656 C C . ARG A 1 84 ? -9.245 -0.423 -5.174 1.00 69.06 84 ARG A C 1
ATOM 658 O O . ARG A 1 84 ? -8.103 -0.098 -4.782 1.00 69.06 84 ARG A O 1
#